Protein AF-A0A0M3JLM3-F1 (afdb_monomer)

pLDDT: mean 74.28, std 14.79, range [34.16, 93.38]

Solvent-accessible surface area (backbone atoms only — not comparable to full-atom values): 7535 Å² total; per-residue (Å²): 120,66,68,69,55,55,52,52,51,54,53,49,53,53,50,54,51,46,70,71,43,58,69,74,58,28,48,54,55,49,50,52,73,68,42,85,88,52,52,78,68,54,35,51,56,54,48,51,59,56,39,72,75,47,56,73,71,57,33,54,51,49,52,53,53,52,52,52,50,53,49,49,53,51,55,48,52,55,51,51,70,73,46,56,72,70,58,39,54,48,50,54,51,53,52,54,47,51,51,51,51,52,48,44,57,73,67,42,92,44,78,64,60,38,54,53,48,52,50,53,55,54,60,77,60,68,66,80,79,86,122

Sequence (131 aa):
MKILGEEKILKASQMVFVESLPDETKKKFMEISFDKGLTPQEQIIEYDKVAKTLSEKNQRFYENIKHQLLKRDADRAETIAKLDPKSRETIQKLEKIDQQVQQLFREAKNKKQVIESIKFISSLFTFPHFY

Secondary structure (DSSP, 8-state):
-HHHHHHHHHHHHHHHHHHTS-HHHHHHHHHHHH-SS--HHHHHHHHHHHHTTS-HHHHHHHHHHHHHHHHHHHHHHHHHHHS-HHHHHHHHHHHHHHHHHHHHHHH-SSHHHHHHHHHHHHHTT------

Nearest PDB structures (foldseek):
  7rpr-assembly2_B  TM=3.465E-01  e=3.897E+00  Borrelia miyamotoi FR64b

Radius of gyration: 17.65 Å; Cα contacts (8 Å, |Δi|>4): 40; chains: 1; bounding box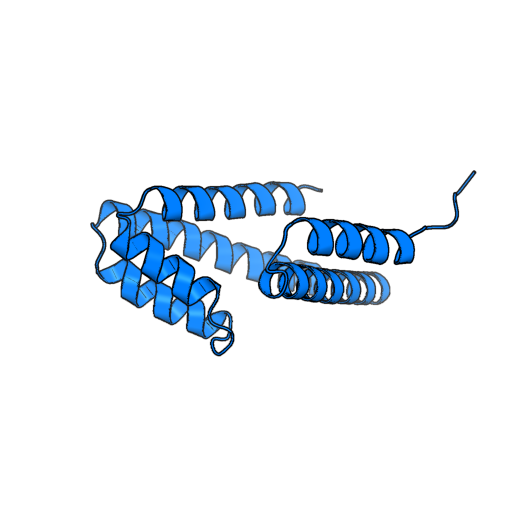: 36×30×58 Å

Mean predicted aligned error: 11.17 Å

Organism: Anisakis simplex (NCBI:txid6269)

Foldseek 3Di:
DVLVVLVVVLVVLVVVLLVPDDPVLSVQLVCLVLDPPDDPVRSVVSVLVSLVVDDPVSVVSVVVSVVSVVVSVVVVVVVLVPDDPVVVVVVVVVVVVVVVLVVQVSPDPDPVSSVVSVVVSVVVPPDPDPD

Structure (mmCIF, N/CA/C/O backbone):
data_AF-A0A0M3JLM3-F1
#
_entry.id   AF-A0A0M3JLM3-F1
#
loop_
_atom_site.group_PDB
_atom_site.id
_atom_site.type_symbol
_atom_site.label_atom_id
_atom_site.label_alt_id
_atom_site.label_comp_id
_atom_site.label_asym_id
_atom_site.label_entity_id
_atom_site.label_seq_id
_atom_site.pdbx_PDB_ins_code
_atom_site.Cartn_x
_atom_site.Cartn_y
_atom_site.Cartn_z
_atom_site.occupancy
_atom_site.B_iso_or_equiv
_atom_site.auth_seq_id
_atom_site.auth_comp_id
_atom_site.auth_asym_id
_atom_site.auth_atom_id
_atom_site.pdbx_PDB_model_num
ATOM 1 N N . MET A 1 1 ? 5.342 -13.041 -15.820 1.00 41.84 1 MET A N 1
ATOM 2 C CA . MET A 1 1 ? 3.922 -12.762 -15.492 1.00 41.84 1 MET A CA 1
ATOM 3 C C . MET A 1 1 ? 3.513 -13.043 -14.033 1.00 41.84 1 MET A C 1
ATOM 5 O O . MET A 1 1 ? 2.442 -12.590 -13.663 1.00 41.84 1 MET A O 1
ATOM 9 N N . LYS A 1 2 ? 4.328 -13.703 -13.182 1.00 48.53 2 LYS A N 1
ATOM 10 C CA . LYS A 1 2 ? 3.993 -13.946 -11.754 1.00 48.53 2 LYS A CA 1
ATOM 11 C C . LYS A 1 2 ? 3.850 -12.669 -10.902 1.00 48.53 2 LYS A C 1
ATOM 13 O O . LYS A 1 2 ? 2.898 -12.556 -10.141 1.00 48.53 2 LYS A O 1
ATOM 18 N N . ILE A 1 3 ? 4.718 -11.680 -11.131 1.00 51.97 3 ILE A N 1
ATOM 19 C CA . ILE A 1 3 ? 4.804 -10.432 -10.343 1.00 51.97 3 ILE A CA 1
ATOM 20 C C . ILE A 1 3 ? 3.477 -9.644 -10.344 1.00 51.97 3 ILE A C 1
ATOM 22 O O . ILE A 1 3 ? 3.008 -9.205 -9.300 1.00 51.97 3 ILE A O 1
ATOM 26 N N . LEU A 1 4 ? 2.805 -9.544 -11.498 1.00 52.16 4 LEU A N 1
ATOM 27 C CA . LEU A 1 4 ? 1.527 -8.825 -11.639 1.00 52.16 4 LEU A CA 1
ATOM 28 C C . LEU A 1 4 ? 0.351 -9.506 -10.914 1.00 52.16 4 LEU A C 1
ATOM 30 O O . LEU A 1 4 ? -0.617 -8.838 -10.553 1.00 52.16 4 LEU A O 1
ATOM 34 N N . GLY A 1 5 ? 0.397 -10.831 -10.735 1.00 55.84 5 GLY A N 1
ATOM 35 C CA . GLY A 1 5 ? -0.635 -11.580 -10.012 1.00 55.84 5 GLY A CA 1
ATOM 36 C C . GLY A 1 5 ? -0.507 -11.406 -8.499 1.00 55.84 5 GLY A C 1
ATOM 37 O O . GLY A 1 5 ? -1.488 -11.102 -7.824 1.00 55.84 5 GLY A O 1
ATOM 38 N N . GLU A 1 6 ? 0.720 -11.517 -7.990 1.00 63.03 6 GLU A N 1
ATOM 39 C CA . GLU A 1 6 ? 1.053 -11.329 -6.572 1.00 63.03 6 GLU A CA 1
ATOM 40 C C . GLU A 1 6 ? 0.783 -9.884 -6.115 1.00 63.03 6 GLU A C 1
ATOM 42 O O . GLU A 1 6 ? 0.219 -9.663 -5.044 1.00 63.03 6 GLU A O 1
ATOM 47 N N . GLU A 1 7 ? 1.053 -8.897 -6.977 1.00 64.94 7 GLU A N 1
ATOM 48 C CA . GLU A 1 7 ? 0.724 -7.485 -6.744 1.00 64.94 7 GLU A CA 1
ATOM 49 C C . GLU A 1 7 ? -0.775 -7.233 -6.530 1.00 64.94 7 GLU A C 1
ATOM 51 O O . GLU A 1 7 ? -1.160 -6.451 -5.655 1.00 64.94 7 GLU A O 1
ATOM 56 N N . LYS A 1 8 ? -1.636 -7.883 -7.321 1.00 67.31 8 LYS A N 1
ATOM 57 C CA . LYS A 1 8 ? -3.095 -7.728 -7.207 1.00 67.31 8 LYS A CA 1
ATOM 58 C C . LYS A 1 8 ? -3.635 -8.375 -5.938 1.00 67.31 8 LYS A C 1
ATOM 60 O O . LYS A 1 8 ? -4.508 -7.797 -5.296 1.00 67.31 8 LYS A O 1
ATOM 65 N N . ILE A 1 9 ? -3.096 -9.535 -5.564 1.00 73.19 9 ILE A N 1
ATOM 66 C CA . ILE A 1 9 ? -3.475 -10.237 -4.332 1.00 73.19 9 ILE A CA 1
ATOM 67 C C . ILE A 1 9 ? -3.084 -9.402 -3.112 1.00 73.19 9 ILE A C 1
ATOM 69 O O . ILE A 1 9 ? -3.903 -9.211 -2.219 1.00 73.19 9 ILE A O 1
ATOM 73 N N . LEU A 1 10 ? -1.876 -8.835 -3.095 1.00 75.38 10 LEU A N 1
ATOM 74 C CA . LEU A 1 10 ? -1.417 -8.009 -1.980 1.00 75.38 10 LEU A CA 1
ATOM 75 C C . LEU A 1 10 ? -2.252 -6.726 -1.820 1.00 75.38 10 LEU A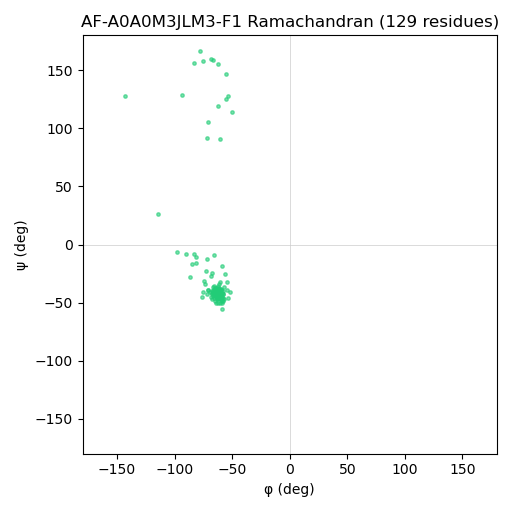 C 1
ATOM 77 O O . LEU A 1 10 ? -2.645 -6.385 -0.705 1.00 75.38 10 LEU A O 1
ATOM 81 N N . LYS A 1 11 ? -2.605 -6.061 -2.931 1.00 71.00 11 LYS A N 1
ATOM 82 C CA . LYS A 1 11 ? -3.526 -4.908 -2.918 1.00 71.00 11 LYS A CA 1
ATOM 83 C C . LYS A 1 11 ? -4.922 -5.286 -2.406 1.00 71.00 11 LYS A C 1
ATOM 85 O O . LYS A 1 11 ? -5.501 -4.545 -1.616 1.00 71.00 11 LYS A O 1
ATOM 90 N N . ALA A 1 12 ? -5.454 -6.438 -2.818 1.00 73.31 12 ALA A N 1
ATOM 91 C CA . ALA A 1 12 ? -6.745 -6.925 -2.334 1.00 73.31 12 ALA A CA 1
ATOM 92 C C . ALA A 1 12 ? -6.710 -7.226 -0.826 1.00 73.31 12 ALA A C 1
ATOM 94 O O . ALA A 1 12 ? -7.605 -6.799 -0.102 1.00 73.31 12 ALA A O 1
ATOM 95 N N . SER A 1 13 ? -5.654 -7.881 -0.336 1.00 72.75 13 SER A N 1
ATOM 96 C CA . SER A 1 13 ? -5.454 -8.156 1.094 1.00 72.75 13 SER A CA 1
ATOM 97 C C . SER A 1 13 ? -5.391 -6.879 1.932 1.00 72.75 13 SER A C 1
ATOM 99 O O . SER A 1 13 ? -5.963 -6.829 3.019 1.00 72.75 13 SER A O 1
ATOM 101 N N . GLN A 1 14 ? -4.748 -5.827 1.417 1.00 79.94 14 GLN A N 1
ATOM 102 C CA . GLN A 1 14 ? -4.695 -4.523 2.075 1.00 79.94 14 GLN A CA 1
ATOM 103 C C . GLN A 1 14 ? -6.081 -3.868 2.158 1.00 79.94 14 GLN A C 1
ATOM 105 O O . GLN A 1 14 ? -6.457 -3.352 3.209 1.00 79.94 14 GLN A O 1
ATOM 110 N N . MET A 1 15 ? -6.868 -3.940 1.082 1.00 76.56 15 MET A N 1
ATOM 111 C CA . MET A 1 15 ? -8.234 -3.413 1.070 1.00 76.56 15 MET A CA 1
ATOM 112 C C . MET A 1 15 ? -9.144 -4.184 2.033 1.00 76.56 15 MET A C 1
ATOM 114 O O . MET A 1 15 ? -9.837 -3.571 2.836 1.00 76.56 15 MET A O 1
ATOM 118 N N . VAL A 1 16 ? -9.091 -5.520 2.015 1.00 78.56 16 VAL A N 1
ATOM 119 C CA . VAL A 1 16 ? -9.868 -6.375 2.929 1.00 78.56 16 VAL A CA 1
ATOM 120 C C . VAL A 1 16 ? -9.497 -6.111 4.388 1.00 78.56 16 VAL A C 1
ATOM 122 O O . VAL A 1 16 ? -10.383 -6.060 5.237 1.00 78.56 16 VAL A O 1
ATOM 125 N N . PHE A 1 17 ? -8.212 -5.895 4.687 1.00 84.25 17 PHE A N 1
ATOM 126 C CA . PHE A 1 17 ? -7.784 -5.504 6.027 1.00 84.25 17 PHE A CA 1
ATOM 127 C C . PHE A 1 17 ? -8.452 -4.204 6.468 1.00 84.25 17 PHE A C 1
ATOM 129 O O . PHE A 1 17 ? -9.125 -4.203 7.493 1.00 84.25 17 PHE A O 1
ATOM 136 N N . VAL A 1 18 ? -8.315 -3.130 5.687 1.00 78.75 18 VAL A N 1
ATOM 137 C CA . VAL A 1 18 ? -8.868 -1.809 6.027 1.00 78.75 18 VAL A CA 1
ATOM 138 C C . VAL A 1 18 ? -10.393 -1.855 6.162 1.00 78.75 18 VAL A C 1
ATOM 140 O O . VAL A 1 18 ? -10.941 -1.261 7.086 1.00 78.75 18 VAL A O 1
ATOM 143 N N . GLU A 1 19 ? -11.078 -2.605 5.298 1.00 76.94 19 GLU A N 1
ATOM 144 C CA . GLU A 1 19 ? -12.531 -2.816 5.355 1.00 76.94 19 GLU A CA 1
ATOM 145 C C . GLU A 1 19 ? -12.986 -3.625 6.582 1.00 76.94 19 GLU A C 1
ATOM 147 O O . GLU A 1 19 ? -14.128 -3.489 7.010 1.00 76.94 19 GLU A O 1
ATOM 152 N N . SER A 1 20 ? -12.110 -4.445 7.169 1.00 81.44 20 SER A N 1
ATOM 153 C CA . SER A 1 20 ? -12.411 -5.226 8.379 1.00 81.44 20 SER A CA 1
ATOM 154 C C . SER A 1 20 ? -12.235 -4.450 9.691 1.00 81.44 20 SER A C 1
ATOM 156 O O . SER A 1 20 ? -12.560 -4.967 10.763 1.00 81.44 20 SER A O 1
ATOM 158 N N . LEU A 1 21 ? -11.687 -3.232 9.629 1.00 85.94 21 LEU A N 1
ATOM 159 C CA . LEU A 1 21 ? -11.448 -2.393 10.801 1.00 85.94 21 LEU A CA 1
ATOM 160 C C . LEU A 1 21 ? -12.714 -1.617 11.199 1.00 85.94 21 LEU A C 1
ATOM 162 O O . LEU A 1 21 ? -13.557 -1.341 10.346 1.00 85.94 21 LEU A O 1
ATOM 166 N N . PRO A 1 22 ? -12.838 -1.202 12.475 1.00 87.94 22 PRO A N 1
ATOM 167 C CA . PRO A 1 22 ? -13.900 -0.294 12.901 1.00 87.94 22 PRO A CA 1
ATOM 168 C C . PRO A 1 22 ? -13.905 0.994 12.072 1.00 87.94 22 PRO A C 1
ATOM 170 O O . PRO A 1 22 ? -12.835 1.489 11.712 1.00 87.94 22 PRO A O 1
ATOM 173 N N . ASP A 1 23 ? -15.085 1.573 11.836 1.00 85.06 23 ASP A N 1
ATOM 174 C CA . ASP A 1 23 ? -15.265 2.733 10.948 1.00 85.06 23 ASP A CA 1
ATOM 175 C C . ASP A 1 23 ? -14.326 3.903 11.266 1.00 85.06 23 ASP A C 1
ATOM 177 O O . ASP A 1 23 ? -13.757 4.516 10.362 1.00 85.06 23 ASP A O 1
ATOM 181 N N . GLU A 1 24 ? -14.107 4.191 12.552 1.00 87.38 24 GLU A N 1
ATOM 182 C CA . GLU A 1 24 ? -13.209 5.266 12.978 1.00 87.38 24 GLU A CA 1
ATOM 183 C C . GLU A 1 24 ? -11.750 4.982 12.589 1.00 87.38 24 GLU A C 1
ATOM 185 O O . GLU A 1 24 ? -11.032 5.867 12.123 1.00 87.38 24 GLU A O 1
ATOM 190 N N . THR A 1 25 ? -11.302 3.736 12.737 1.00 88.06 25 THR A N 1
ATOM 191 C CA . THR A 1 25 ? -9.939 3.342 12.379 1.00 88.06 25 THR A CA 1
ATOM 192 C C . THR A 1 25 ? -9.773 3.217 10.870 1.00 88.06 25 THR A C 1
ATOM 194 O O . THR A 1 25 ? -8.782 3.693 10.321 1.00 88.06 25 THR A O 1
ATOM 197 N N . LYS A 1 26 ? -10.769 2.651 10.182 1.00 83.56 26 LYS A N 1
ATOM 198 C CA . LYS A 1 26 ? -10.849 2.614 8.721 1.00 83.56 26 LYS A CA 1
ATOM 199 C C . LYS A 1 26 ? -10.721 4.018 8.132 1.00 83.56 26 LYS A C 1
ATOM 201 O O . LYS A 1 26 ? -9.932 4.224 7.213 1.00 83.56 26 LYS A O 1
ATOM 206 N N . LYS A 1 27 ? -11.441 4.995 8.693 1.00 83.88 27 LYS A N 1
ATOM 207 C CA . LYS A 1 27 ? -11.359 6.399 8.280 1.00 83.88 27 LYS A CA 1
ATOM 208 C C . LYS A 1 27 ? -9.938 6.952 8.425 1.00 83.88 27 LYS A C 1
ATOM 210 O O . LYS A 1 27 ? -9.446 7.528 7.465 1.00 83.88 27 LYS A O 1
ATOM 215 N N . LYS A 1 28 ? -9.251 6.690 9.544 1.00 87.38 28 LYS A N 1
ATOM 216 C CA . LYS A 1 28 ? -7.847 7.107 9.752 1.00 87.38 28 LYS A CA 1
ATOM 217 C C . LYS A 1 28 ? -6.901 6.509 8.702 1.00 87.38 28 LYS A C 1
ATOM 219 O O . LYS A 1 28 ? -6.094 7.231 8.128 1.00 87.38 28 LYS A O 1
ATOM 224 N N . PHE A 1 29 ? -7.030 5.214 8.391 1.00 85.44 29 PHE A N 1
ATOM 225 C CA . PHE A 1 29 ? -6.250 4.586 7.312 1.00 85.44 29 PHE A CA 1
ATOM 226 C C . PHE A 1 29 ? -6.540 5.227 5.942 1.00 85.44 29 PHE A C 1
ATOM 228 O O . PHE A 1 29 ? -5.623 5.498 5.169 1.00 85.44 29 PHE A O 1
ATOM 235 N N . MET A 1 30 ? -7.805 5.515 5.641 1.00 81.81 30 MET A N 1
ATOM 236 C CA . MET A 1 30 ? -8.185 6.153 4.378 1.00 81.81 30 MET A CA 1
ATOM 237 C C . MET A 1 30 ? -7.676 7.596 4.283 1.00 81.81 30 MET A C 1
ATOM 239 O O . MET A 1 30 ? -7.171 7.994 3.238 1.00 81.81 30 MET A O 1
ATOM 243 N N . GLU A 1 31 ? -7.755 8.374 5.362 1.00 84.25 31 GLU A N 1
ATOM 244 C CA . GLU A 1 31 ? -7.234 9.745 5.414 1.00 84.25 31 GLU A CA 1
ATOM 245 C C . GLU A 1 31 ? -5.735 9.780 5.105 1.00 84.25 31 GLU A C 1
ATOM 247 O O . GLU A 1 31 ? -5.322 10.530 4.223 1.00 84.25 31 GLU A O 1
ATOM 252 N N . ILE A 1 32 ? -4.946 8.889 5.713 1.00 85.94 32 ILE A N 1
ATOM 253 C CA . ILE A 1 32 ? -3.509 8.758 5.424 1.00 85.94 32 ILE A CA 1
ATOM 254 C C . ILE A 1 32 ? -3.269 8.370 3.951 1.00 85.94 32 ILE A C 1
ATOM 256 O O . ILE A 1 32 ? -2.371 8.915 3.311 1.00 85.94 32 ILE A O 1
ATOM 260 N N . SER A 1 33 ? -4.086 7.474 3.373 1.00 79.81 33 SER A N 1
ATOM 261 C CA . SER A 1 33 ? -3.968 7.054 1.959 1.00 79.81 33 SER A CA 1
ATOM 262 C C . SER A 1 33 ? -4.178 8.201 0.966 1.00 79.81 33 SER A C 1
ATOM 264 O O . SER A 1 33 ? -3.554 8.230 -0.105 1.00 79.81 33 SER A O 1
ATOM 266 N N . PHE A 1 34 ? -5.086 9.122 1.293 1.00 77.25 34 PHE A N 1
ATOM 267 C CA . PHE A 1 34 ? -5.466 10.234 0.422 1.00 77.25 34 PHE A CA 1
ATOM 268 C C . PHE A 1 34 ? -4.754 11.547 0.743 1.00 77.25 34 PHE A C 1
ATOM 270 O O . PHE A 1 34 ? -4.886 12.489 -0.044 1.00 77.25 34 PHE A O 1
ATOM 277 N N . ASP A 1 35 ? -3.980 11.607 1.828 1.00 77.62 35 ASP A N 1
ATOM 278 C CA . ASP A 1 35 ? -3.178 12.776 2.163 1.00 77.62 35 ASP A CA 1
ATOM 279 C C . ASP A 1 35 ? -2.133 13.038 1.068 1.00 77.62 35 ASP A C 1
ATOM 281 O O . ASP A 1 35 ? -1.286 12.197 0.757 1.00 77.62 35 ASP A O 1
ATOM 285 N N . LYS A 1 36 ? -2.236 14.218 0.445 1.00 68.62 36 LYS A N 1
ATOM 286 C CA . LYS A 1 36 ? -1.357 14.668 -0.642 1.00 68.62 36 LYS A CA 1
ATOM 287 C C . LYS A 1 36 ? -0.033 15.238 -0.128 1.00 68.62 36 LYS A C 1
ATOM 289 O O . LYS A 1 36 ? 0.875 15.425 -0.932 1.00 68.62 36 LYS A O 1
ATOM 294 N N . GLY A 1 37 ? 0.051 15.558 1.163 1.00 79.56 37 GLY A N 1
ATOM 295 C CA . GLY A 1 37 ? 1.253 16.073 1.812 1.00 79.56 37 GLY A CA 1
ATOM 296 C C . GLY A 1 37 ? 2.212 14.979 2.272 1.00 79.56 37 GLY A C 1
ATOM 297 O O . GLY A 1 37 ? 3.375 15.282 2.512 1.00 79.56 37 GLY A O 1
ATOM 298 N N . LEU A 1 38 ? 1.752 13.726 2.365 1.00 77.50 38 LEU A N 1
ATOM 299 C CA . LEU A 1 38 ? 2.571 12.605 2.819 1.00 77.50 38 LEU A CA 1
ATOM 300 C C . LEU A 1 38 ? 3.221 11.872 1.645 1.00 77.50 38 LEU A C 1
ATOM 302 O O . LEU A 1 38 ? 2.560 11.412 0.711 1.00 77.50 38 LEU A O 1
ATOM 306 N N . THR A 1 39 ? 4.533 11.689 1.733 1.00 81.88 39 THR A N 1
ATOM 307 C CA . THR A 1 39 ? 5.265 10.734 0.901 1.00 81.88 39 THR A CA 1
ATOM 308 C C . THR A 1 39 ? 4.888 9.292 1.272 1.00 81.88 39 THR A C 1
ATOM 310 O O . THR A 1 39 ? 4.439 9.033 2.391 1.00 81.88 39 THR A O 1
ATOM 313 N N . PRO A 1 40 ? 5.121 8.300 0.391 1.00 79.44 40 PRO A N 1
ATOM 314 C CA . PRO A 1 40 ? 4.842 6.896 0.711 1.00 79.44 40 PRO A CA 1
ATOM 315 C C . PRO A 1 40 ? 5.522 6.393 1.996 1.00 79.44 40 PRO A C 1
ATOM 317 O O . PRO A 1 40 ? 4.966 5.559 2.704 1.00 79.44 40 PRO A O 1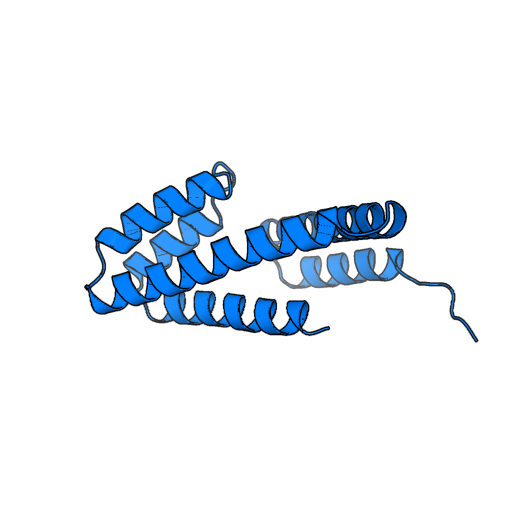
ATOM 320 N N . GLN A 1 41 ? 6.712 6.907 2.321 1.00 81.25 41 GLN A N 1
ATOM 321 C CA . GLN A 1 41 ? 7.429 6.552 3.550 1.00 81.25 41 GLN A CA 1
ATOM 322 C C . GLN A 1 41 ? 6.763 7.157 4.790 1.00 81.25 41 GLN A C 1
ATOM 324 O O . GLN A 1 41 ? 6.594 6.469 5.794 1.00 81.25 41 GLN A O 1
ATOM 329 N N . GLU A 1 42 ? 6.331 8.414 4.712 1.00 86.56 42 GLU A N 1
ATOM 330 C CA . GLU A 1 42 ? 5.605 9.071 5.803 1.00 86.56 42 GLU A CA 1
ATOM 331 C C . GLU A 1 42 ? 4.231 8.433 6.027 1.00 86.56 42 GLU A C 1
ATOM 333 O O . GLU A 1 42 ? 3.830 8.232 7.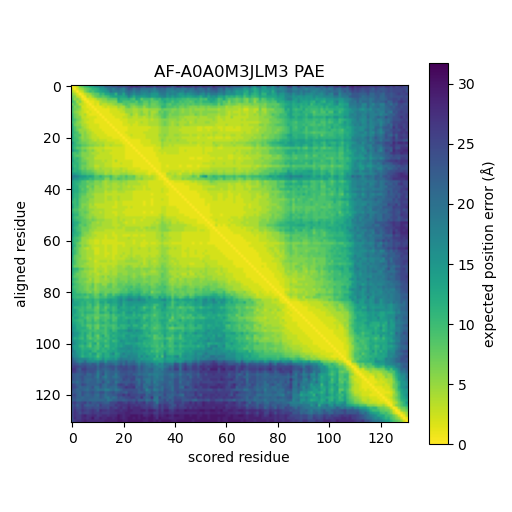170 1.00 86.56 42 GLU A O 1
ATOM 338 N N . GLN A 1 43 ? 3.550 8.008 4.959 1.00 84.44 43 GLN A N 1
ATOM 339 C CA . GLN A 1 43 ? 2.308 7.243 5.073 1.00 84.44 43 GLN A CA 1
ATOM 340 C C . GLN A 1 43 ? 2.506 5.952 5.879 1.00 84.44 43 GLN A C 1
ATOM 342 O O . GLN A 1 43 ? 1.685 5.652 6.740 1.00 84.44 43 GLN A O 1
ATOM 347 N N . ILE A 1 44 ? 3.602 5.211 5.663 1.00 87.69 44 ILE A N 1
ATOM 348 C CA . ILE A 1 44 ? 3.924 4.008 6.456 1.00 87.69 44 ILE A CA 1
ATOM 349 C C . ILE A 1 44 ? 4.101 4.355 7.940 1.00 87.69 44 ILE A C 1
ATOM 351 O O . ILE A 1 44 ? 3.601 3.631 8.799 1.00 87.69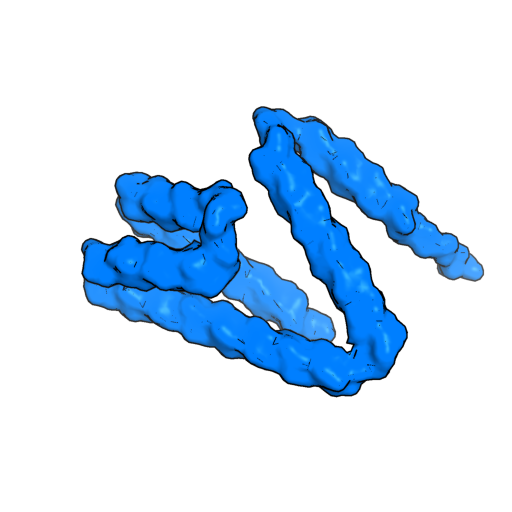 44 ILE A O 1
ATOM 355 N N . ILE A 1 45 ? 4.762 5.473 8.251 1.00 89.88 45 ILE A N 1
ATOM 356 C CA . ILE A 1 45 ? 4.949 5.931 9.635 1.00 89.88 45 ILE A CA 1
ATOM 357 C C . ILE A 1 45 ? 3.599 6.260 10.289 1.00 89.88 45 ILE A C 1
ATOM 359 O O . ILE A 1 45 ? 3.358 5.870 11.433 1.00 89.88 45 ILE A O 1
ATOM 363 N N . GLU A 1 46 ? 2.703 6.948 9.582 1.00 91.38 46 GLU A N 1
ATOM 364 C CA . GLU A 1 46 ? 1.365 7.254 10.098 1.00 91.38 46 GLU A CA 1
ATOM 365 C C . GLU A 1 46 ? 0.504 5.990 10.243 1.00 91.38 46 GLU A C 1
ATOM 367 O O . GLU A 1 46 ? -0.162 5.810 11.266 1.00 91.38 46 GLU A O 1
ATOM 372 N N . TYR A 1 47 ? 0.573 5.053 9.292 1.00 91.25 47 TYR A N 1
ATOM 373 C CA . TYR A 1 47 ? -0.095 3.757 9.420 1.00 91.25 47 TYR A CA 1
ATOM 374 C C . TYR A 1 47 ? 0.398 2.970 10.631 1.00 91.25 47 TYR A C 1
ATOM 376 O O . TYR A 1 47 ? -0.425 2.399 11.344 1.00 91.25 47 TYR A O 1
ATOM 384 N N . ASP A 1 48 ? 1.702 2.982 10.917 1.00 92.88 48 ASP A N 1
ATOM 385 C CA . ASP A 1 48 ? 2.270 2.328 12.099 1.00 92.88 48 ASP A CA 1
ATOM 386 C C . ASP A 1 48 ? 1.700 2.915 13.398 1.00 92.88 48 ASP A C 1
ATOM 388 O O . ASP A 1 48 ? 1.423 2.179 14.350 1.00 92.88 48 ASP A O 1
ATOM 392 N N . LYS A 1 49 ? 1.491 4.237 13.455 1.00 93.38 49 LYS A N 1
ATOM 393 C CA . LYS A 1 49 ? 0.865 4.890 14.616 1.00 93.38 49 LYS A CA 1
ATOM 394 C C . LYS A 1 49 ? -0.575 4.426 14.802 1.00 93.38 49 LYS A C 1
ATOM 396 O O . LYS A 1 49 ? -0.960 4.104 15.925 1.00 93.38 49 LYS A O 1
ATOM 401 N N . VAL A 1 50 ? -1.356 4.350 13.723 1.00 91.88 50 VAL A N 1
ATOM 402 C CA . VAL 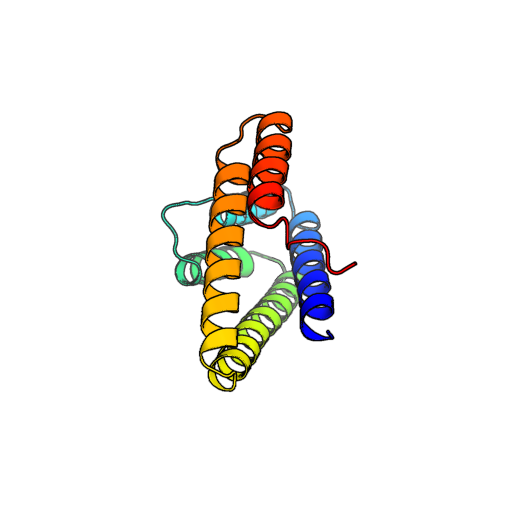A 1 50 ? -2.742 3.864 13.789 1.00 91.88 50 VAL A CA 1
ATOM 403 C C . VAL A 1 50 ? -2.769 2.380 14.161 1.00 91.88 50 VAL A C 1
ATOM 405 O O . VAL A 1 50 ? -3.522 1.980 15.051 1.00 91.88 50 VAL A O 1
ATOM 408 N N . ALA A 1 51 ? -1.904 1.566 13.556 1.00 90.94 51 ALA A N 1
ATOM 409 C CA . ALA A 1 51 ? -1.816 0.134 13.808 1.00 90.94 51 ALA A CA 1
ATOM 410 C C . ALA A 1 51 ? -1.534 -0.180 15.283 1.00 90.94 51 ALA A C 1
ATOM 412 O O . ALA A 1 51 ? -2.187 -1.056 15.840 1.00 90.94 51 ALA A O 1
ATOM 413 N N . LYS A 1 52 ? -0.666 0.585 15.958 1.00 91.94 52 LYS A N 1
ATOM 414 C CA . LYS A 1 52 ? -0.372 0.424 17.399 1.00 91.94 52 LYS A CA 1
ATOM 415 C C . LYS A 1 52 ? -1.587 0.559 18.321 1.00 91.94 52 LYS A C 1
ATOM 417 O O . LYS A 1 52 ? -1.527 0.113 19.462 1.00 91.94 52 LYS A O 1
ATOM 422 N N . THR A 1 53 ? -2.679 1.158 17.850 1.00 91.19 53 THR A N 1
ATOM 423 C CA . THR A 1 53 ? -3.932 1.284 18.617 1.00 91.19 53 THR A CA 1
ATOM 424 C C . THR A 1 53 ? -4.898 0.114 18.395 1.00 91.19 53 THR A C 1
ATOM 426 O O . THR A 1 53 ? -5.907 0.005 19.088 1.00 91.19 53 THR A O 1
ATOM 429 N N . LEU A 1 54 ? -4.601 -0.777 17.442 1.00 90.81 54 LEU A N 1
ATOM 430 C CA . LEU A 1 54 ? -5.403 -1.961 17.136 1.00 90.81 54 LEU A CA 1
ATOM 431 C C . LEU A 1 54 ? -5.172 -3.091 18.147 1.00 90.81 54 LEU A C 1
ATOM 433 O O . LEU A 1 54 ? -4.186 -3.105 18.879 1.00 90.81 54 LEU A O 1
ATOM 437 N N . SER A 1 55 ? -6.049 -4.097 18.132 1.00 91.19 55 SER A N 1
ATOM 438 C CA . SER A 1 55 ? -5.829 -5.354 18.855 1.00 91.19 55 SER A CA 1
ATOM 439 C C . SER A 1 55 ? -4.596 -6.102 18.333 1.00 91.19 55 SER A C 1
ATOM 441 O O . SER A 1 55 ? -4.234 -5.980 17.162 1.00 91.19 55 SER A O 1
ATOM 443 N N . GLU A 1 56 ? -3.985 -6.946 19.169 1.00 90.44 56 GLU A N 1
ATOM 444 C CA . GLU A 1 56 ? -2.765 -7.692 18.821 1.00 90.44 56 GLU A CA 1
ATOM 445 C C . GLU A 1 56 ? -2.912 -8.517 17.528 1.00 90.44 56 GLU A C 1
ATOM 447 O O . GLU A 1 56 ? -2.011 -8.554 16.690 1.00 90.44 56 GLU A O 1
ATOM 452 N N . LYS A 1 57 ? -4.083 -9.131 17.311 1.00 89.38 57 LYS A N 1
ATOM 453 C CA . LYS A 1 57 ? -4.385 -9.872 16.077 1.00 89.38 57 LYS A CA 1
ATOM 454 C C . LYS A 1 57 ? -4.305 -8.971 14.839 1.00 89.38 57 LYS A C 1
ATOM 456 O O . LYS A 1 57 ? -3.700 -9.354 13.839 1.00 89.38 57 LYS A O 1
ATOM 461 N N . ASN A 1 58 ? -4.905 -7.787 14.909 1.00 87.38 58 ASN A N 1
ATOM 462 C CA . ASN A 1 58 ? -4.952 -6.847 13.793 1.00 87.38 58 ASN A CA 1
ATOM 463 C C . ASN A 1 58 ? -3.594 -6.170 13.568 1.00 87.38 58 ASN A C 1
ATOM 465 O O . ASN A 1 58 ? -3.213 -5.959 12.420 1.00 87.38 58 ASN A O 1
ATOM 469 N N . GLN A 1 59 ? -2.833 -5.917 14.637 1.00 91.69 59 GLN A N 1
ATOM 470 C CA . GLN A 1 59 ? -1.440 -5.470 14.551 1.00 91.69 59 GLN A CA 1
ATOM 471 C C . GLN A 1 59 ? -0.573 -6.479 13.796 1.00 91.69 59 GLN A C 1
ATOM 473 O O . GLN A 1 59 ? 0.095 -6.117 12.833 1.00 91.69 59 GLN A O 1
ATOM 478 N N . ARG A 1 60 ? -0.631 -7.764 14.172 1.00 88.81 60 ARG A N 1
ATOM 479 C CA . ARG A 1 60 ? 0.126 -8.825 13.485 1.00 88.81 60 ARG A CA 1
ATOM 480 C C . ARG A 1 60 ? -0.255 -8.944 12.009 1.00 88.81 60 ARG A C 1
ATOM 482 O O . ARG A 1 60 ? 0.612 -9.168 11.168 1.00 88.81 60 ARG A O 1
ATOM 489 N N . PHE A 1 61 ? -1.540 -8.796 11.685 1.00 87.19 61 PHE A N 1
ATOM 490 C CA . PHE A 1 61 ? -1.996 -8.842 10.296 1.00 87.19 61 PHE A CA 1
ATOM 491 C C . PHE A 1 61 ? -1.492 -7.642 9.483 1.00 87.19 61 PHE A C 1
ATOM 493 O O . PHE A 1 61 ? -1.008 -7.826 8.366 1.00 87.19 61 PHE A O 1
ATOM 500 N N . TYR A 1 62 ? -1.533 -6.440 10.065 1.00 91.12 62 TYR A N 1
ATOM 501 C CA . TYR A 1 62 ? -0.943 -5.240 9.477 1.00 91.12 62 TYR A CA 1
ATOM 502 C C . TYR A 1 62 ? 0.562 -5.406 9.227 1.00 91.12 62 TYR A C 1
ATOM 504 O O . TYR A 1 62 ? 1.014 -5.174 8.108 1.00 91.12 62 TYR A O 1
ATOM 512 N N . GLU A 1 63 ? 1.326 -5.881 10.216 1.00 91.38 63 GLU A N 1
ATOM 513 C CA . GLU A 1 63 ? 2.772 -6.108 10.073 1.00 91.38 63 GLU A CA 1
ATOM 514 C C . GLU A 1 63 ? 3.090 -7.119 8.963 1.00 91.38 63 GLU A C 1
ATOM 516 O O . GLU A 1 63 ? 4.019 -6.915 8.182 1.00 91.38 63 GLU A O 1
ATOM 521 N N . ASN A 1 64 ? 2.283 -8.174 8.816 1.00 88.56 64 ASN A N 1
ATOM 522 C CA . ASN A 1 64 ? 2.442 -9.117 7.711 1.00 88.56 64 ASN A CA 1
ATOM 523 C C . ASN A 1 64 ? 2.196 -8.455 6.342 1.00 88.56 64 ASN A C 1
ATOM 525 O O . ASN A 1 64 ? 2.984 -8.656 5.417 1.00 88.56 64 ASN A O 1
ATOM 529 N N . ILE A 1 65 ? 1.144 -7.638 6.202 1.00 86.75 65 ILE A N 1
ATOM 530 C CA . ILE A 1 65 ? 0.878 -6.888 4.961 1.00 86.75 65 ILE A CA 1
ATOM 531 C C . ILE A 1 65 ? 2.025 -5.914 4.666 1.00 86.75 65 ILE A C 1
ATOM 533 O O . ILE A 1 65 ? 2.533 -5.881 3.545 1.00 86.75 65 ILE A O 1
ATOM 537 N N . LYS A 1 66 ? 2.466 -5.156 5.673 1.00 89.00 66 LYS A N 1
ATOM 538 C CA . LYS A 1 66 ? 3.578 -4.205 5.573 1.00 89.00 66 LYS A CA 1
ATOM 539 C C . LYS A 1 66 ? 4.866 -4.892 5.128 1.00 89.00 66 LYS A C 1
ATOM 541 O O . LYS A 1 66 ? 5.502 -4.437 4.181 1.00 89.00 66 LYS A O 1
ATOM 546 N N . HIS A 1 67 ? 5.226 -6.011 5.752 1.00 89.25 67 HIS A N 1
ATOM 547 C CA . HIS A 1 67 ? 6.407 -6.783 5.374 1.00 89.25 67 HIS A CA 1
ATOM 548 C C . HIS A 1 67 ? 6.327 -7.278 3.920 1.00 89.25 67 HIS A C 1
ATOM 550 O O . HIS A 1 67 ? 7.300 -7.168 3.176 1.00 89.25 67 HIS A O 1
ATOM 556 N N . GLN A 1 68 ? 5.167 -7.780 3.483 1.00 84.19 68 GLN A N 1
ATOM 557 C CA . GLN A 1 68 ? 4.972 -8.217 2.096 1.00 84.19 68 GLN A CA 1
ATOM 558 C C . GLN A 1 68 ? 5.075 -7.058 1.093 1.00 84.19 68 GLN A C 1
ATOM 560 O O . GLN A 1 68 ? 5.643 -7.243 0.017 1.00 84.19 68 GLN A O 1
ATOM 565 N N . LEU A 1 69 ? 4.584 -5.864 1.444 1.00 82.00 69 LEU A N 1
ATOM 566 C CA . LEU A 1 69 ? 4.712 -4.659 0.614 1.00 82.00 69 LEU A CA 1
ATOM 567 C C . LEU A 1 69 ? 6.171 -4.220 0.471 1.00 82.00 69 LEU A C 1
ATOM 569 O O . LEU A 1 69 ? 6.637 -4.031 -0.650 1.00 82.00 69 LEU A O 1
ATOM 573 N N . LEU A 1 70 ? 6.902 -4.131 1.584 1.00 84.88 70 LEU A N 1
ATOM 574 C CA . LEU A 1 70 ? 8.317 -3.753 1.576 1.00 84.88 70 LEU A CA 1
ATOM 575 C C . LEU A 1 70 ? 9.165 -4.756 0.791 1.00 84.88 70 LEU A C 1
ATOM 577 O O . LEU A 1 70 ? 10.004 -4.359 -0.016 1.00 84.88 70 LEU A O 1
ATOM 581 N N . LYS A 1 71 ? 8.914 -6.056 0.985 1.00 85.25 71 LYS A N 1
ATOM 582 C CA . LYS A 1 71 ? 9.598 -7.107 0.231 1.00 85.25 71 LYS A CA 1
ATOM 583 C C . LYS A 1 71 ? 9.316 -6.991 -1.265 1.00 85.25 71 LYS A C 1
ATOM 585 O O . LYS A 1 71 ? 10.250 -7.033 -2.056 1.00 85.25 71 LYS A O 1
ATOM 590 N N . ARG A 1 72 ? 8.053 -6.793 -1.657 1.00 82.44 72 ARG A N 1
ATOM 591 C CA . ARG A 1 72 ? 7.687 -6.591 -3.064 1.00 82.44 72 ARG A CA 1
ATOM 592 C C . ARG A 1 72 ? 8.440 -5.407 -3.668 1.00 82.44 72 ARG A C 1
ATOM 594 O O . ARG A 1 72 ? 8.948 -5.523 -4.779 1.00 82.44 72 ARG A O 1
ATOM 601 N N . ASP A 1 73 ? 8.488 -4.276 -2.971 1.00 80.81 73 ASP A N 1
ATOM 602 C CA . ASP A 1 73 ? 9.139 -3.070 -3.489 1.00 80.81 73 ASP A CA 1
ATOM 603 C C . ASP A 1 73 ? 10.649 -3.274 -3.656 1.00 80.81 73 ASP A C 1
ATOM 605 O O . ASP A 1 73 ? 11.212 -2.862 -4.672 1.00 80.81 73 ASP A O 1
ATOM 609 N N . ALA A 1 74 ? 11.284 -3.995 -2.727 1.00 82.31 74 ALA A N 1
ATOM 610 C CA . ALA A 1 74 ? 12.679 -4.408 -2.845 1.00 82.31 74 ALA A CA 1
ATOM 611 C C . ALA A 1 74 ? 12.906 -5.368 -4.032 1.00 82.31 74 ALA A C 1
ATOM 613 O O . ALA A 1 74 ? 13.757 -5.095 -4.880 1.00 82.31 74 ALA A O 1
ATOM 614 N N . ASP A 1 75 ? 12.104 -6.433 -4.149 1.00 82.75 75 ASP A N 1
ATOM 615 C CA . ASP A 1 75 ? 12.197 -7.427 -5.231 1.00 82.75 75 ASP A CA 1
ATOM 616 C C . ASP A 1 75 ? 11.965 -6.774 -6.610 1.00 82.75 75 ASP A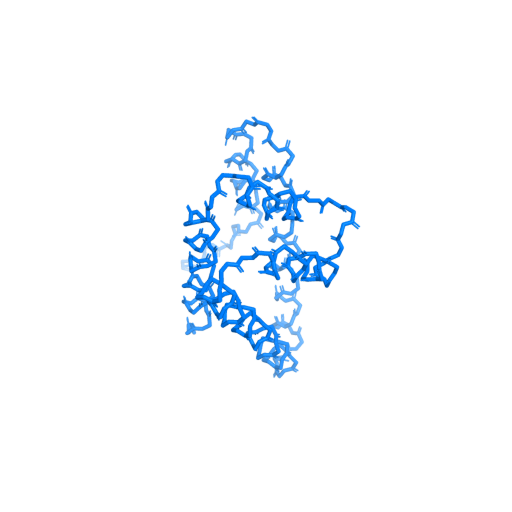 C 1
ATOM 618 O O . ASP A 1 75 ? 12.627 -7.091 -7.607 1.00 82.75 75 ASP A O 1
ATOM 622 N N . ARG A 1 76 ? 11.037 -5.811 -6.679 1.00 78.88 76 ARG A N 1
ATOM 623 C CA . ARG A 1 76 ? 10.753 -5.020 -7.881 1.00 78.88 76 ARG A CA 1
ATOM 624 C C . ARG A 1 76 ? 11.924 -4.108 -8.232 1.00 78.88 76 ARG A C 1
ATOM 626 O O . ARG A 1 76 ? 12.326 -4.093 -9.394 1.00 78.88 76 ARG A O 1
ATOM 633 N N . ALA A 1 77 ? 12.485 -3.381 -7.265 1.00 81.62 77 ALA A N 1
ATOM 634 C CA . ALA A 1 77 ? 13.647 -2.522 -7.490 1.00 81.62 77 ALA A CA 1
ATOM 635 C C . ALA A 1 77 ? 14.853 -3.331 -7.998 1.00 81.62 77 ALA A C 1
ATOM 637 O O . ALA A 1 77 ? 15.498 -2.938 -8.973 1.00 81.62 77 ALA A O 1
ATOM 638 N N . GLU A 1 78 ? 15.102 -4.501 -7.406 1.00 84.81 78 GLU A N 1
ATOM 639 C CA . GLU A 1 78 ? 16.156 -5.417 -7.843 1.00 84.81 78 GLU A CA 1
ATOM 640 C C . GLU A 1 78 ? 15.905 -5.936 -9.267 1.00 84.81 78 GLU A C 1
ATOM 642 O O . GLU A 1 78 ? 16.813 -5.956 -10.102 1.00 84.81 78 GLU A O 1
ATOM 647 N N . THR A 1 79 ? 14.663 -6.316 -9.578 1.00 81.88 79 THR A N 1
ATOM 648 C CA . THR A 1 79 ? 14.290 -6.784 -10.918 1.00 81.88 79 THR A CA 1
ATOM 649 C C . THR A 1 79 ? 14.482 -5.682 -11.957 1.00 81.88 79 THR A C 1
ATOM 651 O O . THR A 1 79 ? 15.096 -5.929 -12.992 1.00 81.88 79 THR A O 1
ATOM 654 N N . ILE A 1 80 ? 14.021 -4.457 -11.680 1.00 78.19 80 ILE A N 1
ATOM 655 C CA . ILE A 1 80 ? 14.162 -3.308 -12.586 1.00 78.19 80 ILE A CA 1
ATOM 656 C C . ILE A 1 80 ? 15.638 -2.987 -12.840 1.00 78.19 80 ILE A C 1
ATOM 658 O O . ILE A 1 80 ? 16.017 -2.731 -13.984 1.00 78.19 80 ILE A O 1
ATOM 662 N N . ALA A 1 81 ? 16.486 -3.046 -11.812 1.00 80.88 81 ALA A N 1
ATOM 663 C CA . ALA A 1 81 ? 17.920 -2.805 -11.958 1.00 80.88 81 ALA A CA 1
ATOM 664 C C . ALA A 1 81 ? 18.596 -3.799 -12.923 1.00 80.88 81 ALA A C 1
ATOM 666 O O . ALA A 1 81 ? 19.524 -3.423 -13.642 1.00 80.88 81 ALA A O 1
ATOM 667 N N . LYS A 1 82 ? 18.101 -5.044 -12.981 1.00 83.94 82 LYS A N 1
ATOM 668 C CA . LYS A 1 82 ? 18.609 -6.114 -13.857 1.00 83.94 82 LYS A CA 1
ATOM 669 C C . LYS A 1 82 ? 18.094 -6.042 -15.299 1.00 83.94 82 LYS A C 1
ATOM 671 O O . LYS A 1 82 ? 18.610 -6.759 -16.152 1.00 83.94 82 LYS A O 1
ATOM 676 N N . LEU A 1 83 ? 17.096 -5.206 -15.593 1.00 82.06 83 LEU A N 1
ATOM 677 C CA . LEU A 1 83 ? 16.553 -5.061 -16.947 1.00 82.06 83 LEU A CA 1
ATOM 678 C C . LEU A 1 83 ? 17.483 -4.254 -17.860 1.00 82.06 83 LEU A C 1
ATOM 680 O O . LEU A 1 83 ? 18.295 -3.445 -17.400 1.00 82.06 83 LEU A O 1
ATOM 684 N N . ASP A 1 84 ? 17.332 -4.434 -19.171 1.00 86.31 84 ASP A N 1
ATOM 685 C CA . ASP A 1 84 ? 18.002 -3.601 -20.167 1.00 86.31 84 ASP A CA 1
ATOM 686 C C . ASP A 1 84 ? 17.476 -2.144 -20.130 1.00 86.31 84 ASP A C 1
ATOM 688 O O . ASP A 1 84 ? 16.369 -1.889 -19.637 1.00 86.31 84 ASP A O 1
ATOM 692 N N . PRO A 1 85 ? 18.241 -1.161 -20.642 1.00 85.19 85 PRO A N 1
ATOM 693 C CA . PRO A 1 85 ? 17.867 0.252 -20.570 1.00 85.19 85 PRO A CA 1
ATOM 694 C C . PRO A 1 85 ? 16.501 0.580 -21.188 1.00 85.19 85 PRO A C 1
ATOM 696 O O . PRO A 1 85 ? 15.762 1.394 -20.633 1.00 85.19 85 PRO A O 1
ATOM 699 N N . LYS A 1 86 ? 16.126 -0.080 -22.292 1.00 81.44 86 LYS A N 1
ATOM 700 C CA . LYS A 1 86 ? 14.854 0.161 -22.990 1.00 81.44 86 LYS A CA 1
ATOM 701 C C . LYS A 1 86 ? 13.673 -0.371 -22.176 1.00 81.44 86 LYS A C 1
ATOM 703 O O . LYS A 1 86 ? 12.632 0.285 -22.080 1.00 81.44 86 LYS A O 1
ATOM 708 N N . SER A 1 87 ? 13.841 -1.525 -21.535 1.00 75.69 87 SER A N 1
ATOM 709 C CA . SER A 1 87 ? 12.855 -2.075 -20.601 1.00 75.69 87 SER A CA 1
ATOM 710 C C . SER A 1 87 ? 12.698 -1.207 -19.347 1.00 75.69 87 SER A C 1
ATOM 712 O O . SER A 1 87 ? 11.570 -0.971 -18.915 1.00 75.69 87 SER A O 1
ATOM 714 N N . ARG A 1 88 ? 13.789 -0.650 -18.797 1.00 78.12 88 ARG A N 1
ATOM 715 C CA . ARG A 1 88 ? 13.716 0.304 -17.670 1.00 78.12 88 ARG A CA 1
ATOM 716 C C . ARG A 1 88 ? 12.966 1.581 -18.039 1.00 78.12 88 ARG A C 1
ATOM 718 O O . ARG A 1 88 ? 12.086 1.999 -17.292 1.00 78.12 88 ARG A O 1
ATOM 725 N N . GLU A 1 89 ? 13.266 2.164 -19.198 1.00 80.62 89 GLU A N 1
ATOM 726 C CA . GLU A 1 89 ? 12.574 3.362 -19.691 1.00 80.62 89 GLU A CA 1
ATOM 727 C C . GLU A 1 89 ? 11.072 3.095 -19.893 1.00 80.62 89 GLU A C 1
ATOM 729 O O . GLU A 1 89 ? 10.224 3.932 -19.582 1.00 80.62 89 GLU A O 1
ATOM 734 N N . THR A 1 90 ? 10.723 1.892 -20.358 1.00 78.19 90 THR A N 1
ATOM 735 C CA . THR A 1 90 ? 9.326 1.470 -20.518 1.00 78.19 90 THR A CA 1
ATOM 736 C C . THR A 1 90 ? 8.609 1.361 -19.171 1.00 78.19 90 THR A C 1
ATOM 738 O O . THR A 1 90 ? 7.491 1.857 -19.038 1.00 78.19 90 THR A O 1
ATOM 741 N N . ILE A 1 91 ? 9.245 0.778 -18.149 1.00 77.88 91 ILE A N 1
ATOM 742 C CA . ILE A 1 91 ? 8.667 0.697 -16.797 1.00 77.88 91 ILE A CA 1
ATOM 743 C C . ILE A 1 91 ? 8.474 2.089 -16.193 1.00 77.88 91 ILE A C 1
ATOM 745 O O . ILE A 1 91 ? 7.401 2.367 -15.665 1.00 77.88 91 ILE A O 1
ATOM 749 N N . GLN A 1 92 ? 9.446 2.990 -16.339 1.00 77.69 92 GLN A N 1
ATOM 750 C CA . GLN A 1 92 ? 9.313 4.370 -15.862 1.00 77.69 92 GLN A CA 1
ATOM 751 C C . GLN A 1 92 ? 8.147 5.107 -16.538 1.00 77.69 92 GLN A C 1
ATOM 753 O O . GLN A 1 92 ? 7.405 5.836 -15.878 1.00 77.69 92 GLN A O 1
ATOM 758 N N . LYS A 1 93 ? 7.937 4.895 -17.846 1.00 78.62 93 LYS A N 1
ATOM 759 C CA . LYS A 1 93 ? 6.767 5.439 -18.556 1.00 78.62 93 LYS A CA 1
ATOM 760 C C . LYS A 1 93 ? 5.464 4.883 -17.982 1.00 78.62 93 LYS A C 1
ATOM 762 O O . LYS A 1 93 ? 4.555 5.663 -17.713 1.00 78.62 93 LYS A O 1
ATOM 767 N N . LEU A 1 94 ? 5.389 3.571 -17.745 1.00 74.94 94 LEU A N 1
ATOM 768 C CA . LEU A 1 94 ? 4.223 2.924 -17.130 1.00 74.94 94 LEU A CA 1
ATOM 769 C C . LEU A 1 94 ? 3.930 3.453 -15.720 1.00 74.94 94 LEU A C 1
ATOM 771 O O . LEU A 1 94 ? 2.773 3.713 -15.404 1.00 74.94 94 LEU A O 1
ATOM 775 N N . GLU A 1 95 ? 4.952 3.672 -14.895 1.00 75.31 95 GLU A N 1
ATOM 776 C CA . GLU A 1 95 ? 4.791 4.233 -13.547 1.00 75.31 95 GLU A CA 1
ATOM 777 C C . GLU A 1 95 ? 4.289 5.676 -13.580 1.00 75.31 95 GLU A C 1
ATOM 779 O O . GLU A 1 95 ? 3.381 6.031 -12.828 1.00 75.31 95 GLU A O 1
ATOM 784 N N . LYS A 1 96 ? 4.807 6.494 -14.502 1.00 74.38 96 LYS A N 1
ATOM 785 C CA . LYS A 1 96 ? 4.320 7.863 -14.705 1.00 74.38 96 LYS A CA 1
ATOM 786 C C . LYS A 1 96 ? 2.844 7.885 -15.114 1.00 74.38 96 LYS A C 1
ATOM 788 O O . LYS A 1 96 ? 2.093 8.738 -14.649 1.00 74.38 96 LYS A O 1
ATOM 793 N N . ILE A 1 97 ? 2.419 6.940 -15.952 1.00 74.00 97 ILE A N 1
ATOM 794 C CA . ILE A 1 97 ? 1.014 6.804 -16.356 1.00 74.00 97 ILE A CA 1
ATOM 795 C C . ILE A 1 97 ? 0.154 6.357 -15.176 1.00 74.00 97 ILE A C 1
ATOM 797 O O . ILE A 1 97 ? -0.903 6.939 -14.959 1.00 74.00 97 ILE A O 1
ATOM 801 N N . ASP A 1 98 ? 0.591 5.367 -14.391 1.00 68.38 98 ASP A N 1
ATOM 802 C CA . ASP A 1 98 ? -0.157 4.919 -13.209 1.00 68.38 98 ASP A CA 1
ATOM 803 C C . ASP A 1 98 ? -0.348 6.067 -12.208 1.00 68.38 98 ASP A C 1
ATOM 805 O O . ASP A 1 98 ? -1.454 6.279 -11.716 1.00 68.38 98 ASP A O 1
ATOM 809 N N . GLN A 1 99 ? 0.686 6.884 -11.986 1.00 71.12 99 GLN A N 1
ATOM 810 C CA . GLN A 1 99 ? 0.588 8.092 -11.161 1.00 71.12 99 GLN A CA 1
ATOM 811 C C . GLN A 1 99 ? -0.430 9.094 -11.717 1.00 71.12 99 GLN A C 1
ATOM 813 O O . GLN A 1 99 ? -1.265 9.592 -10.963 1.00 71.12 99 GLN A O 1
ATOM 818 N N . GLN A 1 100 ? -0.409 9.359 -13.027 1.00 68.75 100 GLN A N 1
ATOM 819 C CA . GLN A 1 100 ? -1.381 10.245 -13.676 1.00 68.75 100 GLN A CA 1
ATOM 820 C C . GLN A 1 100 ? -2.810 9.706 -13.565 1.00 68.75 100 GLN A C 1
ATOM 822 O O . GLN A 1 100 ? -3.730 10.455 -13.242 1.00 68.75 100 GLN A O 1
ATOM 827 N N . VAL A 1 101 ? -3.006 8.403 -13.775 1.00 68.50 101 VAL A N 1
ATOM 828 C CA . VAL A 1 101 ? -4.304 7.742 -13.609 1.00 68.50 101 VAL A CA 1
ATOM 829 C C . VAL A 1 101 ? -4.779 7.886 -12.167 1.00 68.50 101 VAL A C 1
ATOM 831 O O . VAL A 1 101 ? -5.897 8.341 -11.939 1.00 68.50 101 VAL A O 1
ATOM 834 N N . GLN A 1 102 ? -3.938 7.567 -11.182 1.00 65.06 102 GLN A N 1
ATOM 835 C CA . GLN A 1 102 ? -4.287 7.713 -9.770 1.00 65.06 102 GLN A CA 1
ATOM 836 C C . GLN A 1 102 ? -4.611 9.161 -9.396 1.00 65.06 102 GLN A C 1
ATOM 838 O O . GLN A 1 102 ? -5.554 9.393 -8.641 1.00 65.06 102 GLN A O 1
ATOM 843 N N . GLN A 1 103 ? -3.873 10.136 -9.927 1.00 66.75 103 GLN A N 1
ATOM 844 C CA . GLN A 1 103 ? -4.163 11.550 -9.718 1.00 66.75 103 GLN A CA 1
ATOM 845 C C . GLN A 1 103 ? -5.542 11.919 -10.280 1.00 66.75 103 GLN A C 1
ATOM 847 O O . GLN A 1 103 ? -6.346 12.514 -9.566 1.00 66.75 103 GLN A O 1
ATOM 852 N N . LEU A 1 104 ? -5.865 11.475 -11.497 1.00 66.88 104 LEU A N 1
ATOM 853 C CA . LEU A 1 104 ? -7.179 11.687 -12.111 1.00 66.88 104 LEU A CA 1
ATOM 854 C C . LEU A 1 104 ? -8.299 11.021 -11.304 1.00 66.88 104 LEU A C 1
ATOM 856 O O . LEU A 1 104 ? -9.350 11.622 -11.112 1.00 66.88 104 LEU A O 1
ATOM 860 N N . PHE A 1 105 ? -8.077 9.821 -10.761 1.00 63.69 105 PHE A N 1
ATOM 861 C CA . PHE A 1 105 ? -9.022 9.173 -9.843 1.00 63.69 105 PHE A CA 1
ATOM 862 C C . PHE A 1 105 ? -9.227 9.959 -8.541 1.00 63.69 105 PHE A C 1
ATOM 864 O O . PHE A 1 105 ? -10.346 10.005 -8.038 1.00 63.69 105 PHE A O 1
ATOM 871 N N . ARG A 1 106 ? -8.170 10.572 -7.990 1.00 61.88 106 ARG A N 1
ATOM 872 C CA . ARG A 1 106 ? -8.246 11.388 -6.765 1.00 61.88 106 ARG A CA 1
ATOM 873 C C . ARG A 1 106 ? -8.896 12.754 -7.006 1.00 61.88 106 ARG A C 1
ATOM 875 O O . ARG A 1 106 ? -9.516 13.297 -6.098 1.00 61.88 106 ARG A O 1
ATOM 882 N N . GLU A 1 107 ? -8.735 13.331 -8.195 1.00 63.28 107 GLU A N 1
ATOM 883 C CA . GLU A 1 107 ? -9.293 14.641 -8.566 1.00 63.28 107 GLU A CA 1
ATOM 884 C C . GLU A 1 107 ? -10.724 14.548 -9.104 1.00 63.28 107 GLU A C 1
ATOM 886 O O . GLU A 1 107 ? -11.521 15.478 -8.943 1.00 63.28 107 GLU A O 1
ATOM 891 N N . ALA A 1 108 ? -11.086 13.418 -9.706 1.00 55.97 108 ALA A N 1
ATOM 892 C CA . ALA A 1 108 ? -12.418 13.215 -10.234 1.00 55.97 108 ALA A CA 1
ATOM 893 C C . ALA A 1 108 ? -13.446 13.059 -9.105 1.00 55.97 108 ALA A C 1
ATOM 895 O O . ALA A 1 108 ? -13.618 11.996 -8.513 1.00 55.97 108 ALA A O 1
ATOM 896 N N . LYS A 1 109 ? -14.248 14.108 -8.895 1.00 53.62 109 LYS A N 1
ATOM 897 C CA . LYS A 1 109 ? -15.478 14.052 -8.085 1.00 53.62 109 LYS A CA 1
ATOM 898 C C . LYS A 1 109 ? -16.571 13.164 -8.708 1.00 53.62 109 LYS A C 1
ATOM 900 O O . LYS A 1 109 ? -17.597 12.935 -8.074 1.00 53.62 109 LYS A O 1
ATOM 905 N N . ASN A 1 110 ? -16.398 12.700 -9.953 1.00 54.22 110 ASN A N 1
ATOM 906 C CA . ASN A 1 110 ? -17.442 12.032 -10.730 1.00 54.22 110 ASN A CA 1
ATOM 907 C C . ASN A 1 110 ? -16.885 10.876 -11.588 1.00 54.22 110 ASN A C 1
ATOM 909 O O . ASN A 1 110 ? -15.965 11.067 -12.386 1.00 54.22 110 ASN A O 1
ATOM 913 N N . LYS A 1 111 ? -17.480 9.677 -11.477 1.00 54.19 111 LYS A N 1
ATOM 914 C CA . LYS A 1 111 ? -17.014 8.425 -12.124 1.00 54.19 111 LYS A CA 1
ATOM 915 C C . LYS A 1 111 ? -16.865 8.508 -13.654 1.00 54.19 111 LYS A C 1
ATOM 917 O O . LYS A 1 111 ? -16.078 7.756 -14.221 1.00 54.19 111 LYS A O 1
ATOM 922 N N . LYS A 1 112 ? -17.594 9.402 -14.336 1.00 54.84 112 LYS A N 1
ATOM 923 C CA . LYS A 1 112 ? -17.526 9.559 -15.803 1.00 54.84 112 LYS A CA 1
ATOM 924 C C . LYS A 1 112 ? -16.201 10.157 -16.298 1.00 54.84 112 LYS A C 1
ATOM 926 O O . LYS A 1 112 ? -15.657 9.646 -17.270 1.00 54.84 112 LYS A O 1
ATOM 931 N N . GLN A 1 113 ? -15.653 11.162 -15.609 1.00 53.69 113 GLN A N 1
ATOM 932 C CA . GLN A 1 113 ? -14.391 11.812 -16.012 1.00 53.69 113 GLN A CA 1
ATOM 933 C C . GLN A 1 113 ? -13.193 10.863 -15.919 1.00 53.69 113 GLN A C 1
ATOM 935 O O . GLN A 1 113 ? -12.304 10.883 -16.767 1.00 53.69 113 GLN A O 1
ATOM 940 N N . VAL A 1 114 ? -13.202 9.979 -14.921 1.00 54.22 114 VAL A N 1
ATOM 941 C CA . VAL A 1 114 ? -12.216 8.903 -14.782 1.00 54.22 114 VAL A CA 1
ATOM 942 C C . VAL A 1 114 ? -12.240 7.968 -15.991 1.00 54.22 114 VAL A C 1
ATOM 944 O O . VAL A 1 114 ? -11.195 7.659 -16.553 1.00 54.22 114 VAL A O 1
ATOM 947 N N . ILE A 1 115 ? -13.426 7.518 -16.412 1.00 56.28 115 ILE A N 1
ATOM 948 C CA . ILE A 1 115 ? -13.569 6.586 -17.540 1.00 56.28 115 ILE A CA 1
ATOM 949 C C . ILE A 1 115 ? -13.097 7.238 -18.846 1.00 56.28 115 ILE A C 1
ATOM 951 O O . ILE A 1 115 ? -12.431 6.584 -19.647 1.00 56.28 115 ILE A O 1
ATOM 955 N N . GLU A 1 116 ? -13.397 8.519 -19.061 1.00 55.53 116 GLU A N 1
ATOM 956 C CA . GLU A 1 116 ? -12.915 9.269 -20.231 1.00 55.53 116 GLU A CA 1
ATOM 957 C C . GLU A 1 116 ? -11.399 9.470 -20.207 1.00 55.53 116 GLU A C 1
ATOM 959 O O . GLU A 1 116 ? -10.740 9.290 -21.228 1.00 55.53 116 GLU A O 1
ATOM 964 N N . SER A 1 117 ? -10.832 9.733 -19.031 1.00 53.34 117 SER A N 1
ATOM 965 C CA . SER A 1 117 ? -9.386 9.858 -18.838 1.00 53.34 117 SER A CA 1
ATOM 966 C C . SER A 1 117 ? -8.651 8.543 -19.104 1.00 53.34 117 SER A C 1
ATOM 968 O O . SER A 1 117 ? -7.631 8.524 -19.787 1.00 53.34 117 SER A O 1
ATOM 970 N N . ILE A 1 118 ? -9.202 7.419 -18.633 1.00 55.34 118 ILE A N 1
ATOM 971 C CA . ILE A 1 118 ? -8.678 6.077 -18.922 1.00 55.34 118 ILE A CA 1
ATOM 972 C C . ILE A 1 118 ? -8.770 5.776 -20.420 1.00 55.34 118 ILE A C 1
ATOM 974 O O . ILE A 1 118 ? -7.824 5.227 -20.982 1.00 55.34 118 ILE A O 1
ATOM 978 N N . LYS A 1 119 ? -9.868 6.154 -21.091 1.00 56.75 119 LYS A N 1
ATOM 979 C CA . LYS A 1 119 ? -10.009 5.999 -22.548 1.00 56.75 119 LYS A CA 1
ATOM 980 C C . LYS A 1 119 ? -8.998 6.847 -23.317 1.00 56.75 119 LYS A C 1
ATOM 982 O O . LYS A 1 119 ? -8.395 6.338 -24.256 1.00 56.75 119 LYS A O 1
ATOM 987 N N . PHE A 1 120 ? -8.774 8.091 -22.901 1.00 59.75 120 PHE A N 1
ATOM 988 C CA . PHE A 1 120 ? -7.775 8.974 -23.499 1.00 59.75 120 PHE A CA 1
ATOM 989 C C . PHE A 1 120 ? -6.364 8.401 -23.344 1.00 59.75 120 PHE A C 1
ATOM 991 O O . PHE A 1 120 ? -5.662 8.222 -24.334 1.00 59.75 120 PHE A O 1
ATOM 998 N N . ILE A 1 121 ? -5.982 7.998 -22.132 1.00 54.81 121 ILE A N 1
ATOM 999 C CA . ILE A 1 121 ? -4.684 7.364 -21.880 1.00 54.81 121 ILE A CA 1
ATOM 1000 C C . ILE A 1 121 ? -4.548 6.077 -22.699 1.00 54.81 121 ILE A C 1
ATOM 1002 O O . ILE A 1 121 ? -3.537 5.893 -23.362 1.00 54.81 121 ILE A O 1
ATOM 1006 N N . SER A 1 122 ? -5.581 5.232 -22.752 1.00 52.38 122 SER A N 1
ATOM 1007 C CA . SER A 1 122 ? -5.577 4.013 -23.578 1.00 52.38 122 SER A CA 1
ATOM 1008 C C . SER A 1 122 ? -5.422 4.315 -25.075 1.00 52.38 122 SER A C 1
ATOM 1010 O O . SER A 1 122 ? -4.766 3.556 -25.782 1.00 52.38 122 SER A O 1
ATOM 1012 N N . SER A 1 123 ? -5.968 5.437 -25.559 1.00 56.47 123 SER A N 1
ATOM 1013 C CA . SER A 1 123 ? -5.810 5.883 -26.952 1.00 56.47 123 SER A CA 1
ATOM 1014 C C . SER A 1 123 ? -4.408 6.409 -27.275 1.00 56.47 123 SER A C 1
ATOM 1016 O O . SER A 1 123 ? -3.985 6.337 -28.422 1.00 56.47 123 SER A O 1
ATOM 1018 N N . LEU A 1 124 ? -3.641 6.858 -26.274 1.00 53.25 124 LEU A N 1
ATOM 1019 C CA . LEU A 1 124 ? -2.221 7.195 -26.447 1.00 53.25 124 LEU A CA 1
ATOM 1020 C C . LEU A 1 124 ? -1.342 5.943 -26.634 1.00 53.25 124 LEU A C 1
ATOM 1022 O O . LEU A 1 124 ? -0.190 6.064 -27.044 1.00 53.25 124 LEU A O 1
ATOM 1026 N N . PHE A 1 125 ? -1.887 4.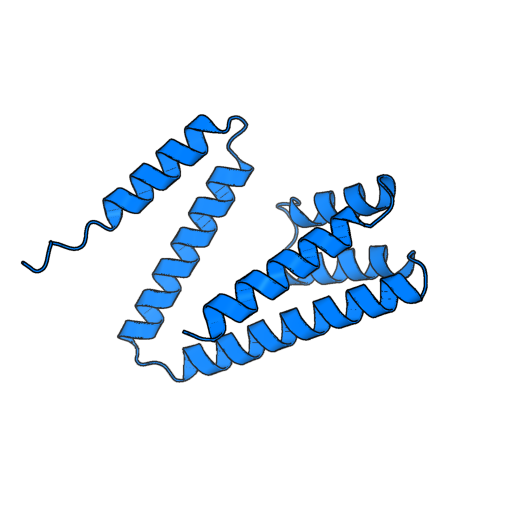750 -26.362 1.00 51.12 125 PHE A N 1
ATOM 1027 C CA . PHE A 1 125 ? -1.226 3.451 -26.519 1.00 51.12 125 PHE A CA 1
ATOM 1028 C C . PHE A 1 125 ? -1.866 2.576 -27.596 1.00 51.12 125 PHE A C 1
ATOM 1030 O O . PHE A 1 125 ? -1.727 1.354 -27.529 1.00 51.12 125 PHE A O 1
ATOM 1037 N N . THR A 1 126 ? -2.530 3.143 -28.613 1.00 45.62 126 THR A N 1
ATOM 1038 C CA . THR A 1 126 ? -2.743 2.388 -29.858 1.00 45.62 126 THR A CA 1
ATOM 1039 C C . THR A 1 126 ? -1.381 2.029 -30.444 1.00 45.62 126 THR A C 1
ATOM 1041 O O . THR A 1 126 ? -0.780 2.786 -31.203 1.00 45.62 126 THR A O 1
ATOM 1044 N N . PHE A 1 127 ? -0.883 0.857 -30.053 1.00 40.88 127 PHE A N 1
ATOM 1045 C CA . PHE A 1 127 ? 0.127 0.124 -30.785 1.00 40.88 127 PHE A CA 1
ATOM 1046 C C . PHE A 1 127 ? -0.404 -0.038 -32.212 1.00 40.88 127 PHE A C 1
ATOM 1048 O O . PHE A 1 127 ? -1.548 -0.481 -32.365 1.00 40.88 127 PHE A O 1
ATOM 1055 N N . PRO A 1 128 ? 0.365 0.328 -33.253 1.00 38.19 128 PRO A N 1
ATOM 1056 C CA . PRO A 1 128 ? -0.039 0.014 -34.610 1.00 38.19 128 PRO A CA 1
ATOM 1057 C C . PRO A 1 128 ? -0.258 -1.497 -34.678 1.00 38.19 128 PRO A C 1
ATOM 1059 O O . PRO A 1 128 ? 0.595 -2.277 -34.249 1.00 38.19 128 PRO A O 1
ATOM 1062 N N . HIS A 1 129 ? -1.452 -1.885 -35.123 1.00 34.50 129 HIS A N 1
ATOM 1063 C CA . HIS A 1 129 ? -1.829 -3.272 -35.324 1.00 34.50 129 HIS A CA 1
ATOM 1064 C C . HIS A 1 129 ? -0.743 -3.975 -36.144 1.00 34.50 129 HIS A C 1
ATOM 1066 O O . HIS A 1 129 ? -0.546 -3.652 -37.313 1.00 34.50 129 HIS A O 1
ATOM 1072 N N . PHE A 1 130 ? -0.054 -4.939 -35.533 1.00 34.16 130 PHE A N 1
ATOM 1073 C CA . PHE A 1 130 ? 0.590 -6.004 -36.289 1.00 34.16 130 PHE A CA 1
ATOM 1074 C C . PHE A 1 130 ? -0.538 -6.904 -36.807 1.00 34.16 130 PHE A C 1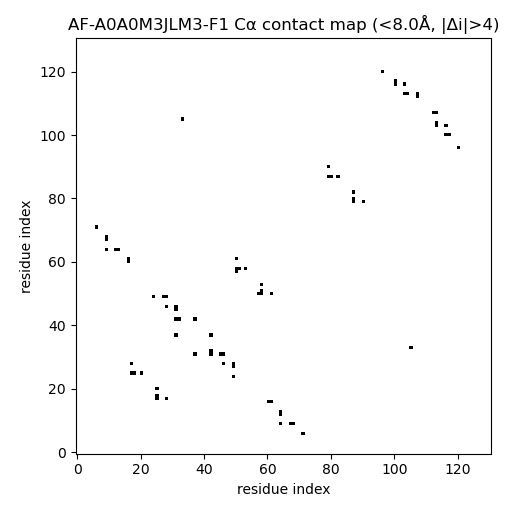
ATOM 1076 O O . PHE A 1 130 ? -1.029 -7.765 -36.075 1.00 34.16 130 PHE A O 1
ATOM 1083 N N . TYR A 1 131 ? -1.005 -6.603 -38.020 1.00 38.19 131 TYR A N 1
ATOM 1084 C CA . TYR A 1 131 ? -1.587 -7.589 -38.930 1.00 38.19 131 TYR A CA 1
ATOM 1085 C C . TYR A 1 131 ? -0.459 -8.225 -39.739 1.00 38.19 131 TYR A C 1
ATOM 1087 O O . TYR A 1 131 ? 0.499 -7.487 -40.071 1.00 38.19 131 TYR A O 1
#